Protein AF-A0A8T7BIA6-F1 (afdb_monomer)

Sequence (124 aa):
MKNNNKKFLLMLFTLSSVFLLSGCATTAQEEPPAGVLQGVFTAEQAQSGRSTFNNVCRTCHIPRDFRTIFKQSDDTEALLNDYFDLISTTMPQDSPGSLSTENYLNVMSYLLSLNGFPSEDEGN

Solvent-accessible surface area (backbone atoms only — not comparable to full-atom values): 7822 Å² total; per-residue (Å²): 137,89,84,81,89,80,86,89,79,92,77,88,77,90,73,91,76,89,76,72,90,72,76,86,77,77,73,77,78,78,70,76,76,77,56,96,64,57,36,81,38,45,63,65,40,21,53,50,6,46,50,50,38,61,75,66,47,45,86,84,48,60,78,75,79,52,47,44,71,56,78,74,46,96,53,43,67,64,49,50,52,55,49,49,54,48,46,51,59,54,28,52,84,94,45,50,44,71,65,54,70,67,57,50,51,17,33,50,33,23,48,40,47,61,46,67,47,46,27,41,87,71,68,118

Foldseek 3Di:
DDDDDDDDDDDDDDDDDDDPPDDDPPPPPPDDPQPPLAAPAAPVLLVLLVVLCVVFVVVPDDLVVLAQPQVPDPCSPVVLVVVLVCCCACPPVVDHNPDDSSNSSSVSSNSCVSNVRHHNVRRD

pLDDT: mean 81.56, std 20.29, range [37.44, 98.69]

Radius of gyration: 29.11 Å; Cα contacts (8 Å, |Δi|>4): 110; chains: 1; bounding box: 81×50×52 Å

Mean predicted aligned error: 13.4 Å

Structure (mmCIF, N/CA/C/O backbone):
data_AF-A0A8T7BIA6-F1
#
_entry.id   AF-A0A8T7BIA6-F1
#
loop_
_atom_site.group_PDB
_atom_site.id
_atom_site.type_symbol
_atom_site.label_atom_id
_atom_site.label_alt_id
_atom_site.label_comp_id
_atom_site.label_asym_id
_atom_site.label_entity_id
_atom_site.label_seq_id
_atom_site.pdbx_PDB_ins_code
_atom_site.Cartn_x
_atom_site.Cartn_y
_atom_site.Cartn_z
_atom_site.occupancy
_atom_site.B_iso_or_equiv
_atom_site.auth_seq_id
_atom_site.auth_comp_id
_atom_site.auth_asym_id
_atom_site.auth_atom_id
_atom_site.pdbx_PDB_model_num
ATOM 1 N N . MET A 1 1 ? -70.164 -42.181 -1.833 1.00 45.59 1 MET A N 1
ATOM 2 C CA . MET A 1 1 ? -69.032 -42.019 -0.888 1.00 45.59 1 MET A CA 1
ATOM 3 C C . MET A 1 1 ? -69.360 -40.838 0.019 1.00 45.59 1 MET A C 1
ATOM 5 O O . MET A 1 1 ? -69.971 -39.889 -0.451 1.00 45.59 1 MET A O 1
ATOM 9 N N . LYS A 1 2 ? -69.177 -41.004 1.331 1.00 37.44 2 LYS A N 1
ATOM 10 C CA . LYS A 1 2 ? -69.994 -40.385 2.391 1.00 37.44 2 LYS A CA 1
ATOM 11 C C . LYS A 1 2 ? -69.552 -38.954 2.733 1.00 37.44 2 LYS A C 1
ATOM 13 O O . LYS A 1 2 ? -68.369 -38.702 2.913 1.00 37.44 2 LYS A O 1
ATOM 18 N N . ASN A 1 3 ? -70.538 -38.066 2.824 1.00 41.50 3 ASN A N 1
ATOM 19 C CA . ASN A 1 3 ? -70.440 -36.652 3.183 1.00 41.50 3 ASN A CA 1
ATOM 20 C C . ASN A 1 3 ? -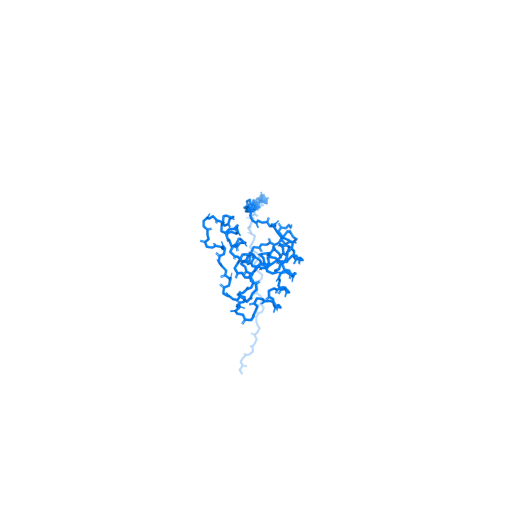70.595 -36.445 4.711 1.00 41.50 3 ASN A C 1
ATOM 22 O O . ASN A 1 3 ? -71.128 -37.327 5.391 1.00 41.50 3 ASN A O 1
ATOM 26 N N . ASN A 1 4 ? -70.260 -35.229 5.169 1.00 45.78 4 ASN A N 1
ATOM 27 C CA . ASN A 1 4 ? -70.788 -34.490 6.337 1.00 45.78 4 ASN A CA 1
ATOM 28 C C . ASN A 1 4 ? -69.909 -34.312 7.592 1.00 45.78 4 ASN A C 1
ATOM 30 O O . ASN A 1 4 ? -69.820 -35.176 8.460 1.00 45.78 4 ASN A O 1
ATOM 34 N N . ASN A 1 5 ? -69.416 -33.075 7.735 1.00 50.94 5 ASN A N 1
ATOM 35 C CA . ASN A 1 5 ? -69.819 -32.094 8.757 1.00 50.94 5 ASN A CA 1
ATOM 36 C C . ASN A 1 5 ? -70.304 -32.624 10.115 1.00 50.94 5 ASN A C 1
ATOM 38 O O . ASN A 1 5 ? -71.446 -33.073 10.238 1.00 50.94 5 ASN A O 1
ATOM 42 N N . LYS A 1 6 ? -69.525 -32.341 11.168 1.00 52.59 6 LYS A N 1
ATOM 43 C CA . LYS A 1 6 ? -70.046 -32.109 12.522 1.00 52.59 6 LYS A CA 1
ATOM 44 C C . LYS A 1 6 ? -69.358 -30.902 13.156 1.00 52.59 6 LYS A C 1
ATOM 46 O O . LYS A 1 6 ? -68.159 -30.898 13.402 1.00 52.59 6 LYS A O 1
ATOM 51 N N . LYS A 1 7 ? -70.175 -29.875 13.384 1.00 50.75 7 LYS A N 1
ATOM 52 C CA . LYS A 1 7 ? -69.940 -28.771 14.317 1.00 50.75 7 LYS A CA 1
ATOM 53 C C . LYS A 1 7 ? -69.822 -29.323 15.748 1.00 50.75 7 LYS A C 1
ATOM 55 O O . LYS A 1 7 ? -70.263 -30.443 15.995 1.00 50.75 7 LYS A O 1
ATOM 60 N N . PHE A 1 8 ? -69.423 -28.434 16.665 1.00 49.19 8 PHE A N 1
ATOM 61 C CA . PHE A 1 8 ? -69.719 -28.456 18.107 1.00 49.19 8 PHE A CA 1
ATOM 62 C C . PHE A 1 8 ? -68.611 -29.043 18.996 1.00 49.19 8 PHE A C 1
ATOM 64 O O . PHE A 1 8 ? -68.480 -30.254 19.110 1.00 49.19 8 PHE A O 1
ATOM 71 N N . LEU A 1 9 ? -67.846 -28.179 19.672 1.00 46.56 9 LEU A N 1
ATOM 72 C CA . LEU A 1 9 ? -68.020 -27.936 21.112 1.00 46.56 9 LEU A CA 1
ATOM 73 C C . LEU A 1 9 ? -66.976 -26.911 21.598 1.00 46.56 9 LEU A C 1
ATOM 75 O O . LEU A 1 9 ? -65.776 -27.161 21.580 1.00 46.56 9 LEU A O 1
ATOM 79 N N . LEU A 1 10 ? -67.464 -25.748 22.034 1.00 45.91 10 LEU A N 1
ATOM 80 C CA . LEU A 1 10 ? -66.741 -24.809 22.889 1.00 45.91 10 LEU A CA 1
ATOM 81 C C . LEU A 1 10 ? -66.389 -25.514 24.208 1.00 45.91 10 LEU A C 1
ATOM 83 O O . LEU A 1 10 ? -67.294 -25.920 24.933 1.00 45.91 10 LEU A O 1
ATOM 87 N N . MET A 1 11 ? -65.104 -25.604 24.547 1.00 45.72 11 MET A N 1
ATOM 88 C CA . MET A 1 11 ? -64.665 -25.803 25.929 1.00 45.72 11 MET A CA 1
ATOM 89 C C . MET A 1 11 ? -63.921 -24.553 26.385 1.00 45.72 11 MET A C 1
ATOM 91 O O . MET A 1 11 ? -62.736 -24.365 26.129 1.00 45.72 11 MET A O 1
ATOM 95 N N . LEU A 1 12 ? -64.675 -23.684 27.054 1.00 52.31 12 LEU A N 1
ATOM 96 C CA . LEU A 1 12 ? -64.148 -22.689 27.974 1.00 52.31 12 LEU A CA 1
ATOM 97 C C . LEU A 1 12 ? -63.574 -23.452 29.173 1.00 52.31 12 LEU A C 1
ATOM 99 O O . LEU A 1 12 ? -64.335 -23.97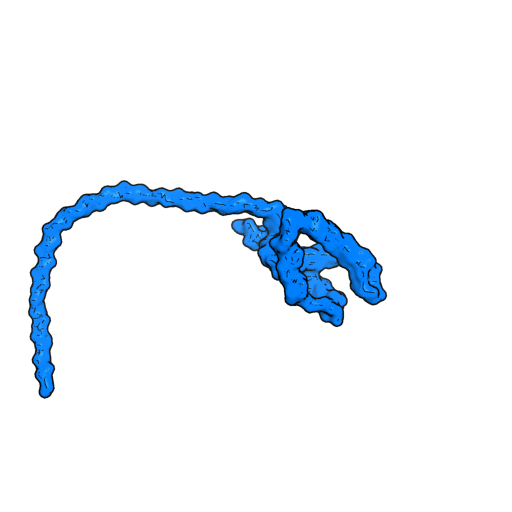2 29.985 1.00 52.31 12 LEU A O 1
ATOM 103 N N . PHE A 1 13 ? -62.249 -23.536 29.270 1.00 46.72 13 PHE A N 1
ATOM 104 C CA . PHE A 1 13 ? -61.572 -23.908 30.508 1.00 46.72 13 PHE A CA 1
ATOM 105 C C . PHE A 1 13 ? -60.846 -22.680 31.043 1.00 46.72 13 PHE A C 1
ATOM 107 O O . PHE A 1 13 ? -59.792 -22.265 30.570 1.00 46.72 13 PHE A O 1
ATOM 114 N N . THR A 1 14 ? -61.499 -22.071 32.022 1.00 59.22 14 THR A N 1
ATOM 115 C CA . THR A 1 14 ? -60.962 -21.071 32.931 1.00 59.22 14 THR A CA 1
ATOM 116 C C . THR A 1 14 ? -59.799 -21.661 33.718 1.00 59.22 14 THR A C 1
ATOM 118 O O . THR A 1 14 ? -60.031 -22.583 34.492 1.00 59.22 14 THR A O 1
ATOM 121 N N . LEU A 1 15 ? -58.593 -21.107 33.609 1.00 49.72 15 LEU A N 1
ATOM 122 C CA . LEU A 1 15 ? -57.619 -21.144 34.701 1.00 49.72 15 LEU A CA 1
ATOM 123 C C . LEU A 1 15 ? -56.667 -19.951 34.589 1.00 49.72 15 LEU A C 1
ATOM 125 O O . LEU A 1 15 ? -55.956 -19.777 33.604 1.00 49.72 15 LEU A O 1
ATOM 129 N N . SER A 1 16 ? -56.712 -19.121 35.629 1.00 55.59 16 SER A N 1
ATOM 130 C CA . SER A 1 16 ? -55.820 -18.003 35.892 1.00 55.59 16 SER A CA 1
ATOM 131 C C . SER A 1 16 ? -54.357 -18.364 35.658 1.00 55.59 16 SER A C 1
ATOM 133 O O . SER A 1 16 ? -53.850 -19.343 36.200 1.00 55.59 16 SER A O 1
ATOM 135 N N . SER A 1 17 ? -53.643 -17.510 34.936 1.00 53.12 17 SER A N 1
ATOM 136 C CA . SER A 1 17 ? -52.194 -17.395 35.058 1.00 53.12 17 SER A CA 1
ATOM 137 C C . SER A 1 17 ? -51.852 -15.916 35.074 1.00 53.12 17 SER A C 1
ATOM 139 O O . SER A 1 17 ? -51.927 -15.222 34.064 1.00 53.12 17 SER A O 1
ATOM 141 N N . VAL A 1 18 ? -51.549 -15.435 36.277 1.00 57.44 18 VAL A N 1
ATOM 142 C CA . VAL A 1 18 ? -50.907 -14.147 36.519 1.00 57.44 18 VAL A CA 1
ATOM 143 C C . VAL A 1 18 ? -49.527 -14.230 35.870 1.00 57.44 18 VAL A C 1
ATOM 145 O O . VAL A 1 18 ? -48.622 -14.856 36.415 1.00 57.44 18 VAL A O 1
ATOM 148 N N . PHE A 1 19 ? -49.376 -13.652 34.679 1.00 48.66 19 PHE A N 1
ATOM 149 C CA . PHE A 1 19 ? -48.063 -13.441 34.080 1.00 48.66 19 PHE A CA 1
ATOM 150 C C . PHE A 1 19 ? -47.449 -12.200 34.728 1.00 48.66 19 PHE A C 1
ATOM 152 O O . PHE A 1 19 ? -47.835 -11.065 34.453 1.00 48.66 19 PHE A O 1
ATOM 159 N N . LEU A 1 20 ? -46.530 -12.458 35.656 1.00 49.97 20 LEU A N 1
ATOM 160 C CA . LEU A 1 20 ? -45.615 -11.481 36.229 1.00 49.97 20 LEU A CA 1
ATOM 161 C C . LEU A 1 20 ? -44.905 -10.718 35.101 1.00 49.97 20 LEU A C 1
ATOM 163 O O . LEU A 1 20 ? -44.383 -11.329 34.168 1.00 49.97 20 LEU A O 1
ATOM 167 N N . LEU A 1 21 ? -44.882 -9.386 35.210 1.00 59.81 21 LEU A N 1
ATOM 168 C CA . LEU A 1 21 ? -44.036 -8.493 34.419 1.00 59.81 21 LEU A CA 1
ATOM 169 C C . LEU A 1 21 ? -42.571 -8.913 34.607 1.00 59.81 21 LEU A C 1
ATOM 171 O O . LEU A 1 21 ? -41.919 -8.510 35.569 1.00 59.81 21 LEU A O 1
ATOM 175 N N . SER A 1 22 ? -42.056 -9.734 33.697 1.00 66.00 22 SER A N 1
ATOM 176 C CA . SER A 1 22 ? -40.629 -10.018 33.612 1.00 66.00 22 SER A CA 1
ATOM 177 C C . SER A 1 22 ? -40.012 -8.953 32.716 1.00 66.00 22 SER A C 1
ATOM 179 O O . SER A 1 22 ? -40.327 -8.870 31.529 1.00 66.00 22 SER A O 1
ATOM 181 N N . GLY A 1 23 ? -39.211 -8.083 33.332 1.00 51.31 23 GLY A N 1
ATOM 182 C CA . GLY A 1 23 ? -38.586 -6.934 32.695 1.00 51.31 23 GLY A CA 1
ATOM 183 C C . GLY A 1 23 ? -37.845 -7.308 31.417 1.00 51.31 23 GLY A C 1
ATOM 184 O O . GLY A 1 23 ? -37.155 -8.324 31.347 1.00 51.31 23 GLY A O 1
ATOM 185 N N . CYS A 1 24 ? -37.992 -6.453 30.409 1.00 53.56 24 CYS A N 1
ATOM 186 C CA . CYS A 1 24 ? -37.177 -6.474 29.210 1.00 53.56 24 CYS A CA 1
ATOM 187 C C . CYS A 1 24 ? -35.747 -6.103 29.625 1.00 53.56 24 CYS A C 1
ATOM 189 O O . CYS A 1 24 ? -35.397 -4.927 29.702 1.00 53.56 24 CYS A O 1
ATOM 191 N N . ALA A 1 25 ? -34.937 -7.098 29.980 1.00 56.75 25 ALA A N 1
ATOM 192 C CA . ALA A 1 25 ? -33.500 -6.919 30.072 1.00 56.75 25 ALA A CA 1
ATOM 193 C C . ALA A 1 25 ? -32.985 -6.763 28.636 1.00 56.75 25 ALA A C 1
ATOM 195 O O . ALA A 1 25 ? -32.726 -7.747 27.949 1.00 56.75 25 ALA A O 1
ATOM 196 N N . THR A 1 26 ? -32.897 -5.516 28.166 1.00 52.78 26 THR A N 1
ATOM 197 C CA . THR A 1 26 ? -32.027 -5.167 27.042 1.00 52.78 26 THR A CA 1
ATOM 198 C C . THR A 1 26 ? -30.615 -5.519 27.478 1.00 52.78 26 THR A C 1
ATOM 200 O O . THR A 1 26 ? -29.984 -4.797 28.246 1.00 52.78 26 THR A O 1
ATOM 203 N N . THR A 1 27 ? -30.125 -6.668 27.029 1.00 51.88 27 THR A N 1
ATOM 204 C CA . THR A 1 27 ? -28.691 -6.894 26.938 1.00 51.88 27 THR A CA 1
ATOM 205 C C . THR A 1 27 ? -28.201 -5.940 25.859 1.00 51.88 27 THR A C 1
ATOM 207 O O . THR A 1 27 ? -28.417 -6.188 24.673 1.00 51.88 27 THR A O 1
ATOM 210 N N . ALA A 1 28 ? -27.617 -4.809 26.2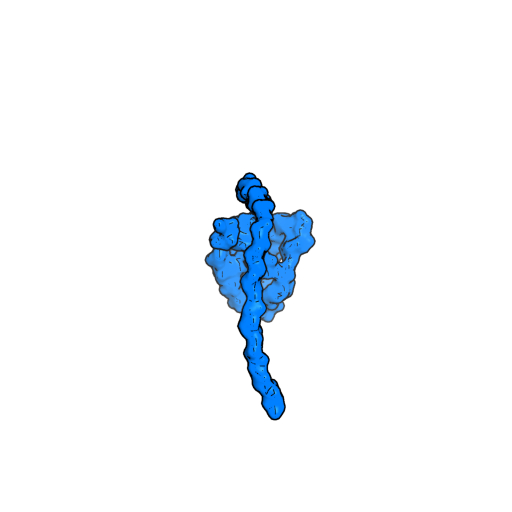56 1.00 55.72 28 ALA A N 1
ATOM 211 C CA . ALA A 1 28 ? -26.744 -4.077 25.356 1.00 55.72 28 ALA A CA 1
ATOM 212 C C . ALA A 1 28 ? -25.651 -5.071 24.947 1.00 55.72 28 ALA A C 1
ATOM 214 O O . ALA A 1 28 ? -24.894 -5.537 25.798 1.00 55.72 28 ALA A O 1
ATOM 215 N N . GLN A 1 29 ? -25.651 -5.494 23.681 1.00 48.47 29 GLN A N 1
ATOM 216 C CA . GLN A 1 29 ? -24.483 -6.145 23.108 1.00 48.47 29 GLN A CA 1
ATOM 217 C C . GLN A 1 29 ? -23.386 -5.090 23.142 1.00 48.47 29 GLN A C 1
ATOM 219 O O . GLN A 1 29 ? -23.412 -4.138 22.370 1.00 48.47 29 GLN A O 1
ATOM 224 N N . GLU A 1 30 ? -22.487 -5.223 24.109 1.00 48.19 30 GLU A N 1
ATOM 225 C CA . GLU A 1 30 ? -21.202 -4.550 24.089 1.00 48.19 30 GLU A CA 1
ATOM 226 C C . GLU A 1 30 ? -20.492 -5.088 22.847 1.00 48.19 30 GLU A C 1
ATOM 228 O O . GLU A 1 30 ? -20.081 -6.252 22.806 1.00 48.19 30 GLU A O 1
ATOM 233 N N . GLU A 1 31 ? -20.505 -4.294 21.771 1.00 57.66 31 GLU A N 1
ATOM 234 C CA . GLU A 1 31 ? -19.723 -4.620 20.590 1.00 57.66 31 GLU A CA 1
ATOM 235 C C . GLU A 1 31 ? -18.267 -4.770 21.036 1.00 57.66 31 GLU A C 1
ATOM 237 O O . GLU A 1 31 ? -17.788 -3.953 21.833 1.00 57.66 31 GLU A O 1
ATOM 242 N N . PRO A 1 32 ? -17.569 -5.831 20.585 1.00 51.91 32 PRO A N 1
ATOM 243 C CA . PRO A 1 32 ? -16.159 -5.986 20.885 1.00 51.91 32 PRO A CA 1
ATOM 244 C C . PRO A 1 32 ? -15.451 -4.677 20.531 1.00 51.91 32 PRO A C 1
ATOM 246 O O . PRO A 1 32 ? -15.765 -4.109 19.480 1.00 51.91 32 PRO A O 1
ATOM 249 N N . PRO A 1 33 ? -14.525 -4.187 21.375 1.00 53.25 33 PRO A N 1
ATOM 250 C CA . PRO A 1 33 ? -13.794 -2.968 21.072 1.00 53.25 33 PRO A CA 1
ATOM 251 C C . PRO A 1 33 ? -13.240 -3.077 19.655 1.00 53.25 33 PRO A C 1
ATOM 253 O O . PRO A 1 33 ? -12.625 -4.091 19.310 1.00 53.25 33 PRO A O 1
ATOM 256 N N . ALA A 1 34 ? -13.530 -2.061 18.840 1.00 59.62 34 ALA A N 1
ATOM 257 C CA . ALA A 1 34 ? -13.042 -1.964 17.476 1.00 59.62 34 ALA A CA 1
ATOM 258 C C . ALA A 1 34 ? -11.548 -2.315 17.468 1.00 59.62 34 ALA A C 1
ATOM 260 O O . ALA A 1 34 ? -10.757 -1.716 18.199 1.00 59.62 34 ALA A O 1
ATOM 261 N N . GLY A 1 35 ? -11.180 -3.356 16.715 1.00 65.56 35 GLY A N 1
ATOM 262 C CA . GLY A 1 35 ? -9.783 -3.756 16.593 1.00 65.56 35 GLY A CA 1
ATOM 263 C C . GLY A 1 35 ? -8.959 -2.594 16.039 1.00 65.56 35 GLY A C 1
ATOM 264 O O . GLY A 1 35 ? -9.488 -1.753 15.322 1.00 65.56 35 GLY A O 1
ATOM 265 N N . VAL A 1 36 ? -7.659 -2.554 16.335 1.00 66.62 36 VAL A N 1
ATOM 266 C CA . VAL A 1 36 ? -6.769 -1.429 15.973 1.00 66.62 36 VAL A CA 1
ATOM 267 C C . VAL A 1 36 ? -6.729 -1.145 14.456 1.00 66.62 36 VAL A C 1
ATOM 269 O O . VAL A 1 36 ? -6.381 -0.050 14.034 1.00 66.62 36 VAL A O 1
ATOM 272 N N . LEU A 1 37 ? -7.171 -2.097 13.626 1.00 74.25 37 LEU A N 1
ATOM 273 C CA . LEU A 1 37 ? -7.266 -1.970 12.166 1.00 74.25 37 LEU A CA 1
ATOM 274 C C . LEU A 1 37 ? -8.669 -1.643 11.630 1.00 74.25 37 LEU A C 1
ATOM 276 O O . LEU A 1 37 ? -8.893 -1.692 10.419 1.00 74.25 37 LEU A O 1
ATOM 280 N N . GLN A 1 38 ? -9.626 -1.342 12.505 1.00 76.31 38 GLN A N 1
ATOM 281 C CA . GLN A 1 38 ? -10.958 -0.903 12.107 1.00 76.31 38 GLN A CA 1
ATOM 282 C C . GLN A 1 38 ? -10.874 0.519 11.541 1.00 76.31 38 GLN A C 1
ATOM 284 O O . GLN A 1 38 ? -10.479 1.435 12.256 1.00 76.31 38 GLN A O 1
ATOM 289 N N . GLY A 1 39 ? -11.253 0.712 10.274 1.00 80.06 39 GLY A N 1
ATOM 290 C CA . GLY A 1 39 ? -11.305 2.051 9.686 1.00 80.06 39 GLY A CA 1
ATOM 291 C C . GLY A 1 39 ? -9.940 2.732 9.566 1.00 80.06 39 GLY A C 1
ATOM 292 O O . GLY A 1 39 ? -9.802 3.901 9.882 1.00 80.06 39 GLY A O 1
ATOM 293 N N . VAL A 1 40 ? -8.913 2.008 9.121 1.00 90.12 40 VAL A N 1
ATOM 294 C CA . VAL A 1 40 ? -7.594 2.599 8.800 1.00 90.12 40 VAL A CA 1
ATOM 295 C C . VAL A 1 40 ? -7.494 3.089 7.348 1.00 90.12 40 VAL A C 1
ATOM 297 O O . VAL A 1 40 ? -6.421 3.481 6.889 1.00 90.12 40 VAL A O 1
ATOM 300 N N . PHE A 1 41 ? -8.591 2.985 6.596 1.00 94.38 41 PHE A N 1
ATOM 301 C CA . PHE A 1 41 ? -8.696 3.419 5.208 1.00 94.38 41 PHE A CA 1
ATOM 302 C C . PHE A 1 41 ? -10.143 3.785 4.845 1.00 94.38 41 PHE A C 1
ATOM 304 O O . PHE A 1 41 ? -11.086 3.208 5.390 1.00 94.38 41 PHE A O 1
ATOM 311 N N . THR A 1 42 ? -10.326 4.670 3.863 1.00 96.00 42 THR A N 1
ATOM 312 C CA . THR A 1 42 ? -11.649 5.031 3.319 1.00 96.00 42 THR A CA 1
ATOM 313 C C . THR A 1 42 ? -12.057 4.137 2.145 1.00 96.00 42 THR A C 1
ATOM 315 O O . THR A 1 42 ? -11.216 3.529 1.464 1.00 96.00 42 THR A O 1
ATOM 318 N N . ALA A 1 43 ? -13.356 4.083 1.845 1.00 95.88 43 ALA A N 1
ATOM 319 C CA . ALA A 1 43 ? -13.853 3.333 0.691 1.00 95.88 43 ALA A CA 1
ATOM 320 C C . ALA A 1 43 ? -13.256 3.849 -0.639 1.00 95.88 43 ALA A C 1
ATOM 322 O O . ALA A 1 43 ? -12.939 3.066 -1.542 1.00 95.88 43 ALA A O 1
ATOM 323 N N . GLU A 1 44 ? -13.028 5.160 -0.753 1.00 97.00 44 GLU A N 1
ATOM 324 C CA . GLU A 1 44 ? -12.412 5.800 -1.920 1.00 97.00 44 GLU A CA 1
ATOM 325 C C . GLU A 1 44 ? -10.950 5.391 -2.100 1.00 97.00 44 GLU A C 1
ATOM 327 O O . GLU A 1 44 ? -10.518 5.177 -3.238 1.00 97.00 44 GLU A O 1
ATOM 332 N N . GLN A 1 45 ? -10.191 5.244 -1.009 1.00 98.25 45 GLN A N 1
ATOM 333 C CA . GLN A 1 45 ? -8.810 4.755 -1.072 1.00 98.25 45 GLN A CA 1
ATOM 334 C C . GLN A 1 45 ? -8.772 3.321 -1.601 1.00 98.25 45 GLN A C 1
ATOM 336 O O . GLN A 1 45 ? -8.026 3.024 -2.537 1.00 98.25 45 GLN A O 1
ATOM 341 N N . ALA A 1 46 ? -9.639 2.440 -1.087 1.00 98.12 46 ALA A N 1
ATOM 342 C CA . ALA A 1 46 ? -9.742 1.068 -1.581 1.00 98.12 46 ALA A CA 1
ATOM 343 C C . ALA A 1 46 ? -10.18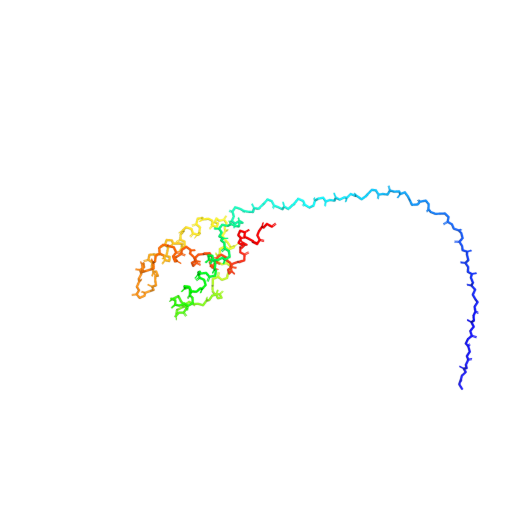4 1.007 -3.054 1.00 98.12 46 ALA A C 1
ATOM 345 O O . ALA A 1 46 ? -9.646 0.219 -3.839 1.00 98.12 46 ALA A O 1
ATOM 346 N N . GLN A 1 47 ? -11.121 1.861 -3.473 1.00 98.25 47 GLN A N 1
ATOM 347 C CA . GLN A 1 47 ? -11.565 1.928 -4.866 1.00 98.25 47 GLN A CA 1
ATOM 348 C C . GLN A 1 47 ? -10.469 2.473 -5.799 1.00 98.25 47 GLN A C 1
ATOM 350 O O . GLN A 1 47 ? -10.268 1.937 -6.897 1.00 98.25 47 GLN A O 1
ATOM 355 N N . SER A 1 48 ? -9.723 3.488 -5.363 1.00 98.56 48 SER A N 1
ATOM 356 C CA . SER A 1 48 ? -8.560 4.019 -6.087 1.00 98.56 48 SER A CA 1
ATOM 357 C C . SER A 1 48 ? -7.467 2.958 -6.207 1.00 98.56 48 SER A C 1
ATOM 359 O O . SER A 1 48 ? -6.959 2.701 -7.301 1.00 98.56 48 SER A O 1
ATOM 361 N N . GLY A 1 49 ? -7.195 2.239 -5.118 1.00 98.62 49 GLY A N 1
ATOM 362 C CA . GLY A 1 49 ? -6.266 1.116 -5.076 1.00 98.62 49 GLY A CA 1
ATOM 363 C C . GLY A 1 49 ? -6.641 -0.011 -6.016 1.00 98.62 49 GLY A C 1
ATOM 364 O O . GLY A 1 49 ? -5.787 -0.542 -6.722 1.00 98.62 49 GLY A O 1
ATOM 365 N N . ARG A 1 50 ? -7.934 -0.336 -6.098 1.00 98.56 50 ARG A N 1
ATOM 366 C CA . ARG A 1 50 ? -8.451 -1.321 -7.048 1.00 98.56 50 ARG A CA 1
ATOM 367 C C . ARG A 1 50 ? -8.187 -0.899 -8.490 1.00 98.56 50 ARG A C 1
ATOM 369 O O . ARG A 1 50 ? -7.838 -1.747 -9.310 1.00 98.56 50 ARG A O 1
ATOM 376 N N . SER A 1 51 ? -8.358 0.383 -8.812 1.00 98.62 51 SER A N 1
ATOM 377 C CA . SER A 1 51 ? -8.046 0.919 -10.143 1.00 98.62 51 SER A CA 1
ATOM 378 C C . SER A 1 51 ? -6.556 0.767 -10.461 1.00 98.62 51 SER A C 1
ATOM 380 O O . SER A 1 51 ? -6.204 0.167 -11.478 1.00 98.62 51 SER A O 1
ATOM 382 N N . THR A 1 52 ? -5.679 1.202 -9.552 1.00 98.56 52 THR A N 1
ATOM 383 C CA . THR A 1 52 ? -4.220 1.064 -9.698 1.00 98.56 52 THR A CA 1
ATOM 384 C C . THR A 1 52 ? -3.804 -0.398 -9.838 1.00 98.56 52 THR A C 1
ATOM 386 O O . THR A 1 52 ? -3.116 -0.752 -10.796 1.00 98.56 52 THR A O 1
ATOM 389 N N . PHE A 1 53 ? -4.295 -1.277 -8.960 1.00 98.50 53 PHE A N 1
ATOM 390 C CA . PHE A 1 53 ? -4.042 -2.713 -9.035 1.00 98.50 53 PHE A CA 1
ATOM 391 C C . PHE A 1 53 ? -4.472 -3.278 -10.391 1.00 98.50 53 PHE A C 1
ATOM 393 O O . PHE A 1 53 ? -3.744 -4.059 -11.006 1.00 98.50 53 PHE A O 1
ATOM 400 N N . ASN A 1 54 ? -5.638 -2.858 -10.893 1.00 98.19 54 ASN A N 1
ATOM 401 C CA . ASN A 1 54 ? -6.160 -3.351 -12.157 1.00 98.19 54 ASN A C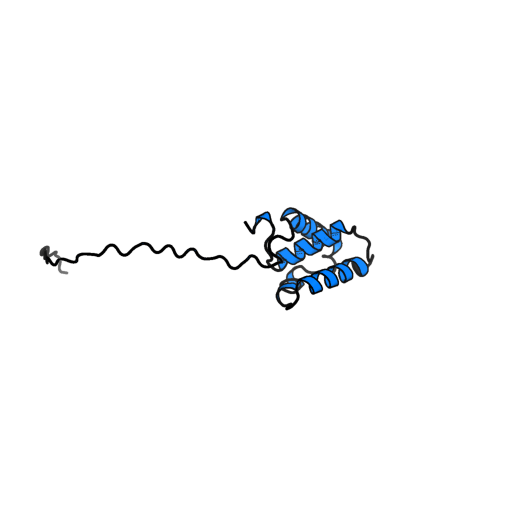A 1
ATOM 402 C C . ASN A 1 54 ? -5.350 -2.931 -13.379 1.00 98.19 54 ASN A C 1
ATOM 404 O O . ASN A 1 54 ? -5.279 -3.703 -14.334 1.00 98.19 54 ASN A O 1
ATOM 408 N N . ASN A 1 55 ? -4.790 -1.727 -13.349 1.00 97.75 55 ASN A N 1
ATOM 409 C CA . ASN A 1 55 ? -4.075 -1.148 -14.480 1.00 97.75 55 ASN A CA 1
ATOM 410 C C . ASN A 1 55 ? -2.588 -1.515 -14.480 1.00 97.75 55 ASN A C 1
ATOM 412 O O . ASN A 1 55 ? -1.988 -1.594 -15.546 1.00 97.75 55 ASN A O 1
ATOM 416 N N . VAL A 1 56 ? -2.004 -1.736 -13.298 1.00 97.88 56 VAL A N 1
ATOM 417 C CA . VAL A 1 56 ? -0.555 -1.913 -13.134 1.00 97.88 56 VAL A CA 1
ATOM 418 C C . VAL A 1 56 ? -0.204 -3.333 -12.690 1.00 97.88 56 VAL A C 1
ATOM 420 O O . VAL A 1 56 ? 0.624 -3.997 -13.304 1.00 97.88 56 VAL A O 1
ATOM 423 N N .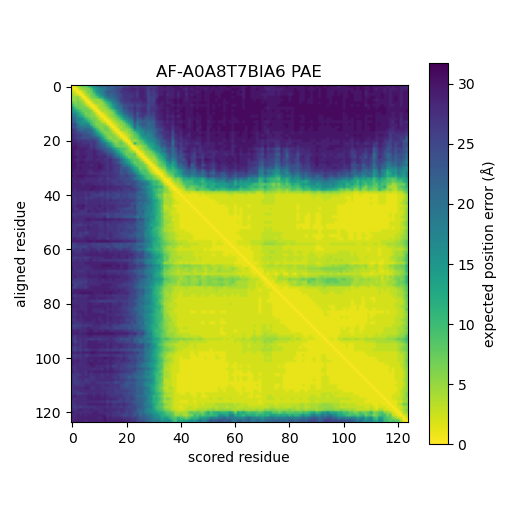 CYS A 1 57 ? -0.847 -3.837 -11.636 1.00 97.19 57 CYS A N 1
ATOM 424 C CA . CYS A 1 57 ? -0.434 -5.081 -10.977 1.00 97.19 57 CYS A CA 1
ATOM 425 C C . CYS A 1 57 ? -1.002 -6.340 -11.656 1.00 97.19 57 CYS A C 1
ATOM 427 O O . CYS A 1 57 ? -0.394 -7.413 -11.608 1.00 97.19 57 CYS A O 1
ATOM 429 N N . ARG A 1 58 ? -2.172 -6.225 -12.302 1.00 96.81 58 ARG A N 1
ATOM 430 C CA . ARG A 1 58 ? -2.932 -7.366 -12.849 1.00 96.81 58 ARG A CA 1
ATOM 431 C C . ARG A 1 58 ? -2.295 -8.107 -14.015 1.00 96.81 58 ARG A C 1
ATOM 433 O O . ARG A 1 58 ? -2.787 -9.176 -14.369 1.00 96.81 58 ARG A O 1
ATOM 440 N N . THR A 1 59 ? -1.220 -7.577 -14.587 1.00 94.69 59 THR A N 1
ATOM 441 C CA . THR A 1 59 ? -0.428 -8.294 -15.591 1.00 94.69 59 THR A CA 1
ATOM 442 C C . THR A 1 59 ? 0.160 -9.584 -15.015 1.00 94.69 59 THR A C 1
ATOM 444 O O . THR A 1 59 ? 0.171 -10.602 -15.702 1.00 94.69 59 THR A O 1
ATOM 447 N N . CYS A 1 60 ? 0.585 -9.560 -13.745 1.00 97.38 60 CYS A N 1
ATOM 448 C CA . CYS A 1 60 ? 1.238 -10.696 -13.084 1.00 97.38 60 CYS A CA 1
ATOM 449 C C . CYS A 1 60 ? 0.471 -11.222 -11.861 1.00 97.38 60 CYS A C 1
ATOM 451 O O . CYS A 1 60 ? 0.647 -12.375 -11.477 1.00 97.38 60 CYS A O 1
ATOM 453 N N . HIS A 1 61 ? -0.383 -10.402 -11.245 1.00 97.25 61 HIS A N 1
ATOM 454 C CA . HIS A 1 61 ? -1.044 -10.722 -9.982 1.00 97.25 61 HIS A CA 1
ATOM 455 C C . HIS A 1 61 ? -2.563 -10.840 -10.126 1.00 97.25 61 HIS A C 1
ATOM 457 O O . HIS A 1 61 ? -3.208 -10.017 -10.777 1.00 97.25 61 HIS A O 1
ATOM 463 N N . ILE A 1 62 ? -3.172 -11.819 -9.452 1.00 96.88 62 ILE A N 1
ATOM 464 C CA . ILE A 1 62 ? -4.633 -11.954 -9.399 1.00 96.88 62 ILE A CA 1
ATOM 465 C C . ILE A 1 62 ? -5.164 -11.607 -8.000 1.00 96.88 62 ILE A C 1
ATOM 467 O O . ILE A 1 62 ? -4.631 -12.096 -7.009 1.00 96.88 62 ILE A O 1
ATOM 471 N N . PRO A 1 63 ? -6.256 -10.822 -7.870 1.00 95.69 63 PRO A N 1
ATOM 472 C CA . PRO A 1 63 ? -6.769 -10.394 -6.561 1.00 95.69 63 PRO A CA 1
ATOM 473 C C . PRO A 1 63 ? -7.091 -11.534 -5.588 1.00 95.69 63 PRO A C 1
ATOM 475 O O . PRO A 1 63 ? -7.099 -11.342 -4.377 1.00 95.69 63 PRO A O 1
ATOM 478 N N . ARG A 1 64 ? -7.408 -12.727 -6.109 1.00 94.75 64 ARG A N 1
ATOM 479 C CA . ARG A 1 64 ? -7.736 -13.897 -5.289 1.00 94.75 64 ARG A CA 1
ATOM 480 C C . ARG A 1 64 ? -6.567 -14.317 -4.394 1.00 94.75 64 ARG A C 1
ATOM 482 O O . ARG A 1 64 ? -6.841 -14.748 -3.280 1.00 94.75 64 ARG A O 1
ATOM 489 N N . ASP A 1 65 ? -5.331 -14.154 -4.849 1.00 94.06 65 ASP A N 1
ATOM 490 C CA . ASP A 1 65 ? -4.143 -14.653 -4.144 1.00 94.06 65 ASP A CA 1
ATOM 491 C C . ASP A 1 65 ? -3.818 -13.834 -2.892 1.00 94.06 65 ASP A C 1
ATOM 493 O O . ASP A 1 65 ? -3.159 -14.318 -1.982 1.00 94.06 65 ASP A O 1
ATOM 497 N N . PHE A 1 66 ? -4.340 -12.610 -2.811 1.00 94.31 66 PHE A N 1
ATOM 498 C CA . PHE A 1 66 ? -4.145 -1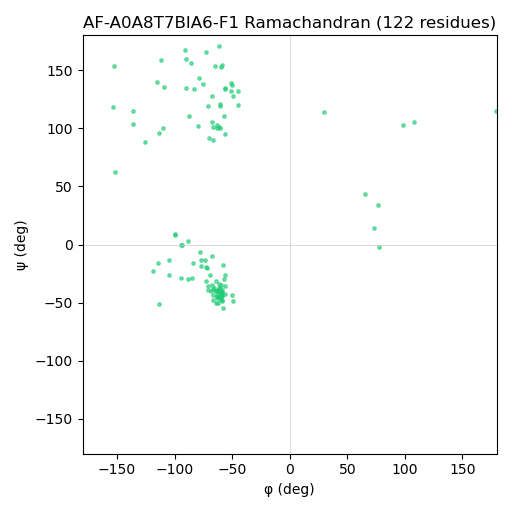1.715 -1.671 1.00 94.31 66 PHE A CA 1
ATOM 499 C C . PHE A 1 66 ? -5.261 -11.829 -0.636 1.00 94.31 66 PHE A C 1
ATOM 501 O O . PHE A 1 66 ? -5.241 -11.138 0.380 1.00 94.31 66 PHE A O 1
ATOM 508 N N . ARG A 1 67 ? -6.265 -12.682 -0.870 1.00 89.19 67 ARG A N 1
ATOM 509 C CA . ARG A 1 67 ? -7.327 -12.902 0.111 1.00 89.19 67 ARG A CA 1
ATOM 510 C C . ARG A 1 67 ? -6.714 -13.592 1.324 1.00 89.19 67 ARG A C 1
ATOM 512 O O . ARG A 1 67 ? -6.106 -14.645 1.188 1.00 89.19 67 ARG A O 1
ATOM 519 N N . THR A 1 68 ? -6.942 -13.031 2.507 1.00 89.19 68 THR A N 1
ATOM 520 C CA . THR A 1 68 ? -6.533 -13.550 3.829 1.00 89.19 68 THR A CA 1
ATOM 521 C C . THR A 1 68 ? -5.066 -13.375 4.238 1.00 89.19 68 THR A C 1
ATOM 523 O O . THR A 1 68 ? -4.756 -13.700 5.380 1.00 89.19 68 THR A O 1
ATOM 526 N N . ILE A 1 69 ? -4.191 -12.816 3.391 1.00 90.12 69 ILE A N 1
ATOM 527 C CA . ILE A 1 69 ? -2.754 -12.654 3.699 1.00 90.12 69 ILE A CA 1
ATOM 528 C C . ILE A 1 69 ? -2.482 -11.847 4.975 1.00 90.12 69 ILE A C 1
ATOM 530 O O . ILE A 1 69 ? -1.495 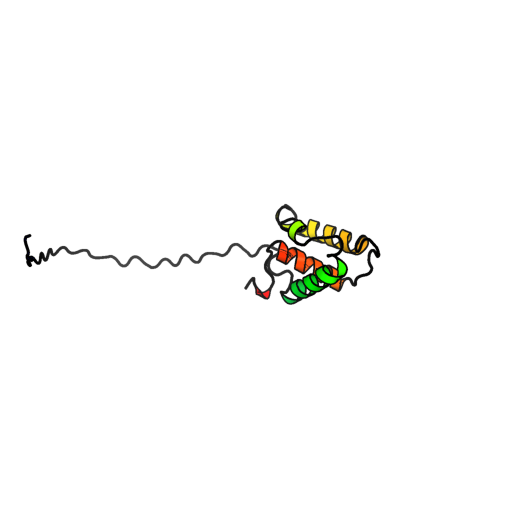-12.106 5.650 1.00 90.12 69 ILE A O 1
ATOM 534 N N . PHE A 1 70 ? -3.361 -10.905 5.327 1.00 90.62 70 PHE A N 1
ATOM 535 C CA . PHE A 1 70 ? -3.192 -10.064 6.514 1.00 90.62 70 PHE A CA 1
ATOM 536 C C . PHE A 1 70 ? -3.929 -10.617 7.736 1.00 90.62 70 PHE A C 1
ATOM 538 O O . PHE A 1 70 ? -3.478 -10.440 8.857 1.00 90.62 70 PHE A O 1
ATOM 545 N N . LYS A 1 71 ? -5.031 -11.353 7.538 1.00 85.94 71 LYS A N 1
ATOM 546 C CA . LYS A 1 71 ? -5.851 -11.891 8.642 1.00 85.94 71 LYS A CA 1
ATOM 547 C C . LYS A 1 71 ? -5.220 -13.064 9.393 1.00 85.94 71 LYS A C 1
ATOM 549 O O . LYS A 1 71 ? -5.738 -13.454 10.431 1.00 85.94 71 LYS A O 1
ATOM 554 N N . GLN A 1 72 ? -4.166 -13.659 8.847 1.00 84.75 72 GLN A N 1
ATOM 555 C CA . GLN A 1 72 ? -3.486 -14.806 9.453 1.00 84.75 72 GLN A CA 1
ATOM 556 C C . GLN A 1 72 ? -2.285 -14.397 10.322 1.00 84.75 72 GLN A C 1
ATOM 558 O O . GLN A 1 72 ? -1.630 -15.274 10.876 1.00 84.75 72 GLN A O 1
ATOM 563 N N . SER A 1 73 ? -1.978 -13.098 10.424 1.00 87.38 73 SER A N 1
ATOM 564 C CA . SER A 1 73 ? -0.843 -12.601 11.205 1.00 87.38 73 SER A CA 1
ATOM 565 C C . SER A 1 73 ? -1.232 -12.301 12.650 1.00 87.38 73 SER A C 1
ATOM 567 O O . SER A 1 73 ? -2.224 -11.611 12.886 1.00 87.38 73 SER A O 1
ATOM 569 N N . ASP A 1 74 ? -0.400 -12.737 13.598 1.00 88.44 74 ASP A N 1
ATOM 570 C CA . ASP A 1 74 ? -0.496 -12.335 15.009 1.00 88.44 74 ASP A CA 1
ATOM 571 C C . ASP A 1 74 ? -0.129 -10.850 15.209 1.00 88.44 74 ASP A C 1
ATOM 573 O O . ASP A 1 74 ? -0.618 -10.209 16.137 1.00 88.44 74 ASP A O 1
ATOM 577 N N . ASP A 1 75 ? 0.690 -10.292 14.310 1.00 91.88 75 ASP A N 1
ATOM 578 C CA . ASP A 1 75 ? 1.040 -8.870 14.250 1.00 91.88 75 ASP A CA 1
ATOM 579 C C . ASP A 1 75 ? 0.729 -8.343 12.845 1.00 91.88 75 ASP A C 1
ATOM 581 O O . ASP A 1 75 ? 1.525 -8.432 11.904 1.00 91.88 75 ASP A O 1
ATOM 585 N N . THR A 1 76 ? -0.512 -7.896 12.657 1.00 91.06 76 THR A N 1
ATOM 586 C CA . THR A 1 76 ? -0.963 -7.429 11.343 1.00 91.06 76 THR A CA 1
ATOM 587 C C . THR A 1 76 ? -0.352 -6.069 10.989 1.00 91.06 76 THR A C 1
ATOM 589 O O . THR A 1 76 ? -0.084 -5.824 9.818 1.00 91.06 76 THR A O 1
ATOM 592 N N . GLU A 1 77 ? -0.078 -5.200 11.964 1.00 90.25 77 GLU A N 1
ATOM 593 C CA . GLU A 1 77 ? 0.515 -3.879 11.713 1.00 90.25 77 GLU A CA 1
ATOM 594 C C . GLU A 1 77 ? 1.948 -3.985 11.191 1.00 90.25 77 GLU A C 1
ATOM 596 O O . GLU A 1 77 ? 2.270 -3.379 10.165 1.00 90.25 77 GLU A O 1
ATOM 601 N N . ALA A 1 78 ? 2.793 -4.795 11.840 1.00 93.06 78 ALA A N 1
ATOM 602 C CA . ALA A 1 78 ? 4.152 -5.041 11.363 1.00 93.06 78 ALA A CA 1
ATOM 603 C C . ALA A 1 78 ? 4.141 -5.636 9.948 1.00 93.06 78 ALA A C 1
ATOM 605 O O . ALA A 1 78 ? 4.863 -5.163 9.070 1.00 93.06 78 ALA A O 1
ATOM 606 N N . LEU A 1 79 ? 3.246 -6.599 9.693 1.00 94.38 79 LEU A N 1
ATOM 607 C CA . LEU A 1 79 ? 3.098 -7.195 8.368 1.00 94.38 79 LEU A CA 1
ATOM 608 C C . LEU A 1 79 ? 2.670 -6.170 7.308 1.00 94.38 79 LEU A C 1
ATOM 610 O O . LEU A 1 79 ? 3.157 -6.231 6.183 1.00 94.38 79 LEU A O 1
ATOM 614 N N . LEU A 1 80 ? 1.770 -5.237 7.631 1.00 94.75 80 LEU A N 1
ATOM 615 C CA . LEU A 1 80 ? 1.355 -4.189 6.693 1.00 94.75 80 LEU A CA 1
ATOM 616 C C . LEU A 1 80 ? 2.517 -3.258 6.334 1.00 94.75 80 LEU A C 1
ATOM 618 O O . LEU A 1 80 ? 2.659 -2.914 5.160 1.00 94.75 80 LEU A O 1
ATOM 622 N N . ASN A 1 81 ? 3.354 -2.901 7.311 1.00 95.50 81 ASN A N 1
ATOM 623 C CA . ASN A 1 81 ? 4.551 -2.089 7.081 1.00 95.50 81 ASN A CA 1
ATOM 624 C C . 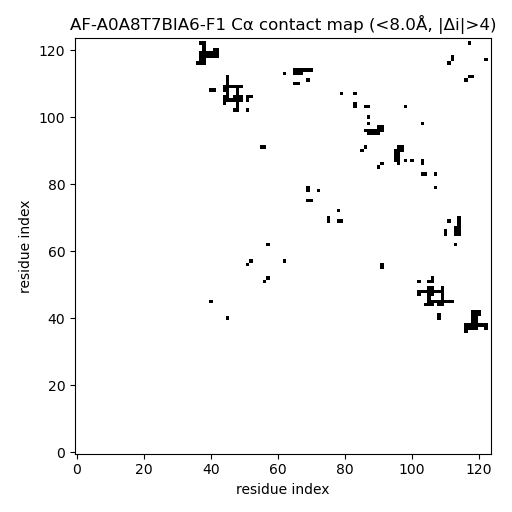ASN A 1 81 ? 5.555 -2.824 6.182 1.00 95.50 81 ASN A C 1
ATOM 626 O O . ASN A 1 81 ? 5.944 -2.294 5.142 1.00 95.50 81 ASN A O 1
ATOM 630 N N . ASP A 1 82 ? 5.884 -4.076 6.513 1.00 96.94 82 ASP A N 1
ATOM 631 C CA . ASP A 1 82 ? 6.791 -4.906 5.710 1.00 96.94 82 ASP A CA 1
ATOM 632 C C . ASP A 1 82 ? 6.271 -5.088 4.278 1.00 96.94 82 ASP A C 1
ATOM 634 O O . ASP A 1 82 ? 7.029 -5.066 3.305 1.00 96.94 82 ASP A O 1
ATOM 638 N N . TYR A 1 83 ? 4.955 -5.258 4.127 1.00 96.75 83 TYR A N 1
ATOM 639 C CA . TYR A 1 83 ? 4.337 -5.434 2.820 1.00 96.75 83 TYR A CA 1
ATOM 640 C C . TYR A 1 83 ? 4.352 -4.144 2.001 1.00 96.75 83 TYR A C 1
ATOM 642 O O . TYR A 1 83 ? 4.604 -4.195 0.796 1.00 96.75 83 TYR A O 1
ATOM 650 N N . PHE A 1 84 ? 4.116 -2.992 2.636 1.00 98.12 84 PHE A N 1
ATOM 651 C CA . PHE A 1 84 ? 4.244 -1.691 1.985 1.00 98.12 84 PHE A CA 1
ATOM 652 C C . PHE A 1 84 ? 5.675 -1.462 1.484 1.00 98.12 84 PHE A C 1
ATOM 654 O O . PHE A 1 84 ? 5.869 -1.097 0.319 1.00 98.12 84 PHE A O 1
ATOM 661 N N . ASP A 1 85 ? 6.676 -1.737 2.320 1.00 98.31 85 ASP A N 1
ATOM 662 C CA . ASP A 1 85 ? 8.088 -1.624 1.949 1.00 98.31 85 ASP A CA 1
ATOM 663 C C . ASP A 1 85 ? 8.431 -2.571 0.796 1.00 98.31 85 ASP A C 1
ATOM 665 O O . ASP A 1 85 ? 9.042 -2.161 -0.195 1.00 98.31 85 ASP A O 1
ATOM 669 N N . LEU A 1 86 ? 7.968 -3.822 0.860 1.00 98.00 86 LEU A N 1
ATOM 670 C CA . LEU A 1 86 ? 8.169 -4.798 -0.205 1.00 98.00 86 LEU A CA 1
ATOM 671 C C . LEU A 1 86 ? 7.603 -4.302 -1.541 1.00 98.00 86 LEU A C 1
ATOM 673 O O . LEU A 1 86 ? 8.325 -4.276 -2.541 1.00 98.00 86 LEU A O 1
ATOM 677 N N . ILE A 1 87 ? 6.324 -3.915 -1.592 1.00 97.62 87 ILE A N 1
ATOM 678 C CA . ILE A 1 87 ? 5.703 -3.538 -2.869 1.00 97.62 87 ILE A CA 1
ATOM 679 C C . ILE A 1 87 ? 6.236 -2.203 -3.388 1.00 97.62 87 ILE A C 1
ATOM 681 O O . ILE A 1 87 ? 6.428 -2.063 -4.592 1.00 97.62 87 ILE A O 1
ATOM 685 N N . SER A 1 88 ? 6.527 -1.243 -2.508 1.00 98.44 88 SER A N 1
ATOM 686 C CA . SER A 1 88 ? 7.008 0.077 -2.926 1.00 98.44 88 SER A CA 1
ATOM 687 C C . SER A 1 88 ? 8.445 0.053 -3.445 1.00 98.44 88 SER A C 1
ATOM 689 O O . SER A 1 88 ? 8.832 0.943 -4.200 1.00 98.44 88 SER A O 1
ATOM 691 N N . THR A 1 89 ? 9.225 -0.976 -3.096 1.00 98.31 89 THR A N 1
ATOM 692 C CA . THR A 1 89 ? 10.630 -1.110 -3.514 1.00 98.31 89 THR A CA 1
ATOM 693 C C . THR A 1 89 ? 10.858 -2.145 -4.610 1.00 98.31 89 THR A C 1
ATOM 695 O O . THR A 1 89 ? 11.825 -2.021 -5.360 1.00 98.31 89 THR A O 1
ATOM 698 N N . THR A 1 90 ? 9.995 -3.160 -4.726 1.00 98.31 90 THR A N 1
ATOM 699 C CA . THR A 1 90 ? 10.201 -4.286 -5.659 1.00 98.31 90 THR A CA 1
ATOM 700 C C . THR A 1 90 ? 9.172 -4.372 -6.780 1.00 98.31 90 THR A C 1
ATOM 702 O O . THR A 1 90 ? 9.416 -5.062 -7.770 1.00 98.31 90 THR A O 1
ATOM 705 N N . MET A 1 91 ? 8.044 -3.669 -6.654 1.00 98.12 91 MET A N 1
ATOM 706 C CA . MET A 1 91 ? 6.992 -3.640 -7.666 1.00 98.12 91 MET A CA 1
ATOM 707 C C . MET A 1 91 ? 6.884 -2.258 -8.316 1.00 98.12 91 MET A C 1
ATOM 709 O O . MET A 1 91 ? 7.301 -1.268 -7.719 1.00 98.12 91 MET A O 1
ATOM 713 N N . PRO A 1 92 ? 6.301 -2.170 -9.522 1.00 97.62 92 PRO A N 1
ATOM 714 C CA . PRO A 1 92 ? 6.059 -3.268 -10.467 1.00 97.62 92 PRO A CA 1
ATOM 715 C C . PRO A 1 92 ? 7.357 -3.974 -10.901 1.00 97.62 92 PRO A C 1
ATOM 717 O O . PRO A 1 92 ? 8.417 -3.362 -10.906 1.00 97.62 92 PRO A O 1
ATOM 720 N N . GLN A 1 93 ? 7.291 -5.258 -11.268 1.00 96.06 93 GLN A N 1
ATOM 721 C CA . GLN A 1 93 ? 8.483 -6.078 -11.560 1.00 96.06 93 GLN A CA 1
ATOM 722 C C . GLN A 1 93 ? 9.389 -5.490 -12.661 1.00 96.06 93 GLN A C 1
ATOM 724 O O . GLN A 1 93 ? 10.609 -5.639 -12.613 1.00 96.06 93 GLN A O 1
ATOM 729 N N . ASP A 1 94 ? 8.799 -4.856 -13.670 1.00 94.69 94 ASP A N 1
ATOM 730 C CA . ASP A 1 94 ? 9.503 -4.236 -14.797 1.00 94.69 94 ASP A CA 1
ATOM 731 C C . ASP A 1 94 ? 10.006 -2.817 -14.494 1.00 94.69 94 ASP A C 1
ATOM 733 O O . ASP A 1 94 ? 10.853 -2.286 -15.213 1.00 94.69 94 ASP A O 1
ATOM 737 N N . SER A 1 95 ? 9.485 -2.199 -13.435 1.00 96.81 95 SER A N 1
ATOM 738 C CA . SER A 1 95 ? 9.730 -0.805 -13.084 1.00 96.81 95 SER A CA 1
ATOM 739 C C . SER A 1 95 ? 9.620 -0.561 -11.568 1.00 96.81 95 SER A C 1
ATOM 741 O O . SER A 1 95 ? 8.757 0.211 -11.139 1.00 96.81 95 SER A O 1
ATOM 743 N N . PRO A 1 96 ? 10.476 -1.185 -10.730 1.00 98.06 96 PRO A N 1
ATOM 744 C CA . PRO A 1 96 ? 10.345 -1.105 -9.276 1.00 98.06 96 PRO A CA 1
ATOM 745 C C . PRO A 1 96 ? 10.350 0.334 -8.747 1.00 98.06 96 PRO A C 1
ATOM 747 O O . PRO A 1 96 ? 11.174 1.152 -9.164 1.00 98.06 96 PRO A O 1
ATOM 750 N N . GLY A 1 97 ? 9.427 0.653 -7.837 1.00 97.88 97 GLY A N 1
ATOM 751 C CA . GLY A 1 97 ? 9.328 1.981 -7.220 1.00 97.88 97 GLY A CA 1
ATOM 752 C C . GLY A 1 97 ? 8.784 3.082 -8.134 1.00 97.88 97 GLY A C 1
ATOM 753 O O . GLY A 1 97 ? 8.904 4.260 -7.811 1.00 97.88 97 GLY A O 1
ATOM 754 N N . SER A 1 98 ? 8.182 2.727 -9.272 1.00 97.94 98 SER A N 1
ATOM 755 C CA . SER A 1 98 ? 7.707 3.707 -10.260 1.00 97.94 98 SER A CA 1
ATOM 756 C C . SER A 1 98 ? 6.399 4.419 -9.900 1.00 97.94 98 SER A C 1
ATOM 758 O O . SER A 1 98 ? 6.106 5.468 -10.476 1.00 97.94 98 SER A O 1
ATOM 760 N N . LEU A 1 99 ? 5.600 3.885 -8.971 1.00 98.38 99 LEU A N 1
ATOM 761 C CA . LEU A 1 99 ? 4.362 4.529 -8.523 1.00 98.38 99 LEU A CA 1
ATOM 762 C C . LEU A 1 99 ? 4.624 5.536 -7.394 1.00 98.38 99 LEU A C 1
ATOM 764 O O . LEU A 1 99 ? 5.587 5.420 -6.641 1.00 98.38 99 LEU A O 1
ATOM 768 N N . SER A 1 100 ? 3.731 6.516 -7.240 1.00 98.56 100 SER A N 1
ATOM 769 C CA . SER A 1 100 ? 3.754 7.402 -6.074 1.00 98.56 100 SER A CA 1
ATOM 770 C C . SER A 1 100 ? 3.456 6.629 -4.785 1.00 98.56 100 SER A C 1
ATOM 772 O O . SER A 1 100 ? 2.721 5.640 -4.790 1.00 98.56 100 SER A O 1
ATOM 774 N N . THR A 1 101 ? 3.959 7.133 -3.658 1.00 98.44 101 THR A N 1
ATOM 775 C CA . THR A 1 101 ? 3.631 6.629 -2.314 1.00 98.44 101 THR A CA 1
ATOM 776 C C . THR A 1 101 ? 2.120 6.513 -2.105 1.00 98.44 101 THR A C 1
ATOM 778 O O . THR A 1 101 ? 1.645 5.488 -1.630 1.00 98.44 101 THR A O 1
ATOM 781 N N . GLU A 1 102 ? 1.351 7.521 -2.527 1.00 98.50 102 GLU A N 1
ATOM 782 C CA . GLU A 1 102 ? -0.114 7.518 -2.442 1.00 98.50 102 GLU A CA 1
ATOM 783 C C . GLU A 1 102 ? -0.744 6.358 -3.226 1.00 98.50 102 GLU A C 1
ATOM 785 O O . GLU A 1 102 ? -1.653 5.695 -2.734 1.00 98.50 102 GLU A O 1
ATOM 790 N N . ASN A 1 103 ? -0.233 6.050 -4.421 1.00 98.62 103 ASN A N 1
ATOM 791 C CA . ASN A 1 103 ? -0.728 4.920 -5.201 1.00 98.62 103 ASN A CA 1
ATOM 792 C C . ASN A 1 103 ? -0.440 3.578 -4.520 1.00 98.62 103 ASN A C 1
ATOM 794 O O . ASN A 1 103 ? -1.300 2.697 -4.561 1.00 98.62 103 ASN A O 1
ATOM 798 N N . TYR A 1 104 ? 0.716 3.420 -3.866 1.00 98.62 104 TYR A N 1
ATOM 799 C CA . TYR A 1 104 ? 0.994 2.223 -3.067 1.00 98.62 104 TYR A CA 1
ATOM 800 C C . TYR A 1 104 ? 0.084 2.123 -1.843 1.00 98.62 104 TYR A C 1
ATOM 802 O O . TYR A 1 104 ? -0.471 1.055 -1.600 1.00 98.62 104 TYR A O 1
ATOM 810 N N . LEU A 1 105 ? -0.132 3.224 -1.117 1.00 98.38 105 LEU A N 1
ATOM 811 C CA . LEU A 1 105 ? -1.054 3.256 0.024 1.00 98.38 105 LEU A CA 1
ATOM 812 C C . LEU A 1 105 ? -2.480 2.891 -0.398 1.00 98.38 105 LEU A C 1
ATOM 814 O O . LEU A 1 105 ? -3.096 2.026 0.214 1.00 98.38 105 LEU A O 1
ATOM 818 N N . ASN A 1 106 ? -2.967 3.452 -1.506 1.00 98.69 106 ASN A N 1
ATOM 819 C CA . ASN A 1 106 ? -4.273 3.095 -2.052 1.00 98.69 106 ASN A CA 1
ATOM 820 C C . ASN A 1 106 ? -4.342 1.598 -2.404 1.00 98.69 106 ASN A C 1
ATOM 822 O O . ASN A 1 106 ? -5.327 0.931 -2.083 1.00 98.69 106 ASN A O 1
ATOM 826 N N . VAL A 1 107 ? -3.295 1.030 -3.020 1.00 98.50 107 VAL A N 1
ATOM 827 C CA . VAL A 1 107 ? -3.222 -0.423 -3.266 1.00 98.50 107 VAL A CA 1
ATOM 828 C C . VAL A 1 107 ? -3.273 -1.208 -1.952 1.00 98.50 107 VAL A C 1
ATOM 830 O O . VAL A 1 107 ? -4.024 -2.180 -1.886 1.00 98.50 107 VAL A O 1
ATOM 833 N N . MET A 1 108 ? -2.576 -0.778 -0.897 1.00 97.88 108 MET A N 1
ATOM 834 C CA . MET A 1 108 ? -2.677 -1.399 0.431 1.00 97.88 108 MET A CA 1
ATOM 835 C C . MET A 1 108 ? -4.111 -1.366 0.974 1.00 97.88 108 MET A C 1
ATOM 837 O O . MET A 1 108 ? -4.608 -2.405 1.411 1.00 97.88 108 MET A O 1
ATOM 841 N N . SER A 1 109 ? -4.822 -0.239 0.860 1.00 97.75 109 SER A N 1
ATOM 842 C CA . SER A 1 109 ? -6.244 -0.124 1.230 1.00 97.75 109 SER A CA 1
ATOM 843 C C . SER A 1 109 ? -7.123 -1.103 0.447 1.00 97.75 109 SER A C 1
ATOM 845 O O . SER A 1 109 ? -8.001 -1.764 1.005 1.00 97.75 109 SER A O 1
ATOM 847 N N . TYR A 1 110 ? -6.858 -1.274 -0.851 1.00 98.06 110 TYR A N 1
ATOM 848 C CA . TYR A 1 110 ? -7.551 -2.286 -1.646 1.00 98.06 110 TYR A CA 1
ATOM 849 C C . TYR A 1 110 ? -7.269 -3.707 -1.140 1.00 98.06 110 TYR A C 1
ATOM 851 O O . TYR A 1 110 ? -8.202 -4.500 -0.994 1.00 98.06 110 TYR A O 1
ATOM 859 N N . LEU A 1 111 ? -6.016 -4.038 -0.823 1.00 96.81 111 LEU A N 1
ATOM 860 C CA . LEU A 1 111 ? -5.671 -5.349 -0.273 1.00 96.81 111 LEU A CA 1
ATOM 861 C C . LEU A 1 111 ? -6.324 -5.583 1.100 1.00 96.81 111 LEU A C 1
ATOM 863 O O . LEU A 1 111 ? -6.851 -6.671 1.338 1.00 96.81 111 LEU A O 1
ATOM 867 N N . LEU A 1 112 ? -6.383 -4.571 1.967 1.00 95.81 112 LEU A N 1
ATOM 868 C CA . LEU A 1 112 ? -7.120 -4.620 3.235 1.00 95.81 112 LEU A CA 1
ATOM 869 C C . LEU A 1 112 ? -8.612 -4.915 3.007 1.00 95.81 112 LEU A C 1
ATOM 871 O O . LEU A 1 112 ? -9.146 -5.863 3.592 1.00 95.81 112 LEU A O 1
ATOM 875 N N . SER A 1 113 ? -9.265 -4.221 2.068 1.00 95.12 113 SER A N 1
ATOM 876 C CA . SER A 1 113 ? -10.666 -4.513 1.716 1.00 95.12 113 SER A CA 1
ATOM 877 C C . SER A 1 113 ? -10.861 -5.935 1.156 1.00 95.12 113 SER A C 1
ATOM 879 O O . SER A 1 113 ? -11.819 -6.618 1.513 1.00 95.12 113 SER A O 1
ATOM 881 N N . LEU A 1 114 ? -9.922 -6.458 0.350 1.00 95.31 114 LEU A N 1
ATOM 882 C CA . LEU A 1 114 ? -9.955 -7.849 -0.141 1.00 95.31 114 LEU A CA 1
ATOM 883 C C . LEU A 1 114 ? -9.832 -8.877 0.983 1.00 95.31 114 LEU A C 1
ATOM 885 O O . LEU A 1 114 ? -10.358 -9.990 0.875 1.00 95.31 114 LEU A O 1
ATOM 889 N N . ASN A 1 115 ? -9.115 -8.511 2.042 1.00 94.12 115 ASN A N 1
ATOM 890 C CA . ASN A 1 115 ? -9.001 -9.299 3.256 1.00 94.12 115 ASN A CA 1
ATOM 891 C C . ASN A 1 115 ? -10.265 -9.179 4.120 1.00 94.12 115 ASN A C 1
ATOM 893 O O . ASN A 1 115 ? -10.466 -10.012 5.000 1.00 94.12 115 ASN A O 1
ATOM 897 N N . GLY A 1 116 ? -11.154 -8.224 3.840 1.00 91.75 116 GLY A N 1
ATOM 898 C CA . GLY A 1 116 ? -12.381 -7.968 4.589 1.00 91.75 116 GLY A CA 1
ATOM 899 C C . GLY A 1 116 ? -12.116 -7.237 5.899 1.00 91.75 116 GLY A C 1
ATOM 900 O O . GLY A 1 116 ? -12.753 -7.571 6.899 1.00 91.75 116 GLY A O 1
ATOM 901 N N . PHE A 1 117 ? -11.115 -6.355 5.919 1.00 91.75 117 PHE A N 1
ATOM 902 C CA . PHE A 1 117 ? -11.057 -5.278 6.902 1.00 91.75 117 PHE A CA 1
ATOM 903 C C . PHE A 1 117 ? -12.072 -4.205 6.481 1.00 91.75 117 PHE A C 1
ATOM 905 O O . PHE A 1 117 ? -12.174 -3.939 5.281 1.00 91.75 117 PHE A O 1
ATOM 912 N N . PRO A 1 118 ? -12.835 -3.634 7.418 1.00 91.31 118 PRO A N 1
ATOM 913 C CA . PRO A 1 118 ? -13.822 -2.606 7.112 1.00 91.31 118 PRO A CA 1
ATOM 914 C C . PRO A 1 118 ? -13.148 -1.248 6.916 1.00 91.31 118 PRO A C 1
ATOM 916 O O . PRO A 1 118 ? -12.187 -0.913 7.617 1.00 91.31 118 PRO A O 1
ATOM 919 N N . SER A 1 119 ? -13.668 -0.470 5.970 1.00 92.31 119 SER A N 1
ATOM 920 C CA . SER A 1 119 ? -13.288 0.935 5.819 1.00 92.31 119 SER A CA 1
ATOM 921 C C . SER A 1 119 ? -13.884 1.798 6.931 1.00 92.31 119 SER A C 1
ATOM 923 O O . SER A 1 119 ? -14.819 1.382 7.617 1.00 92.31 119 SER A O 1
ATOM 925 N N . GLU A 1 120 ? -13.378 3.023 7.069 1.00 88.88 120 GLU A N 1
ATOM 926 C CA . GLU A 1 120 ? -13.890 4.042 8.000 1.00 88.88 120 GLU A CA 1
ATOM 927 C C . GLU A 1 120 ? -15.409 4.200 7.876 1.00 88.88 120 GLU A C 1
ATOM 929 O O . GLU A 1 120 ? -16.132 4.085 8.862 1.00 88.88 120 GLU A O 1
ATOM 934 N N . ASP A 1 121 ? -15.898 4.335 6.643 1.00 84.25 121 ASP A N 1
ATOM 935 C CA . ASP A 1 121 ? -17.318 4.561 6.353 1.00 84.25 121 ASP A CA 1
ATOM 936 C C . ASP A 1 121 ? -18.195 3.295 6.456 1.00 84.25 121 ASP A C 1
ATOM 938 O O . ASP A 1 121 ? -19.415 3.378 6.332 1.00 84.25 121 ASP A O 1
ATOM 942 N N . GLU A 1 122 ? -17.593 2.116 6.659 1.00 69.88 122 GLU A N 1
ATOM 943 C CA . GLU A 1 122 ? -18.301 0.837 6.866 1.00 69.88 122 GLU A CA 1
ATOM 944 C C . GLU A 1 122 ? -18.268 0.374 8.334 1.00 69.88 122 GLU A C 1
ATOM 946 O O . GLU A 1 122 ? -18.974 -0.565 8.702 1.00 69.88 122 GLU A O 1
ATOM 951 N N . GLY A 1 123 ? -17.417 0.988 9.162 1.00 58.62 123 GLY A N 1
ATOM 952 C CA . GLY A 1 123 ? -17.152 0.593 10.546 1.00 58.62 123 GLY A CA 1
ATOM 953 C C . GLY A 1 123 ? -17.881 1.414 11.613 1.00 58.62 123 GLY A C 1
ATOM 954 O O . GLY A 1 123 ? -17.549 1.254 12.787 1.00 58.62 123 GLY A O 1
ATOM 955 N N . ASN A 1 124 ? -18.823 2.275 11.220 1.00 46.59 124 ASN A N 1
ATOM 956 C CA . ASN A 1 124 ? -19.656 3.123 12.084 1.00 46.59 124 ASN A CA 1
ATOM 957 C C . ASN A 1 124 ? -21.147 2.880 11.815 1.00 46.59 124 ASN A C 1
ATOM 959 O O . ASN A 1 124 ? -21.960 3.167 12.721 1.00 46.59 124 ASN A O 1
#

Secondary structure (DSSP, 8-state):
------------------------------PPP--TTTTSS-HHHHHHHHHHHHHHGGGT--GGGGTTTTTT-SSHHHHHHHHHHHHHHH-STTSTT-S-HHHHHHHHHHHHHHHTPPPGGG--

Nearest PDB structures (foldseek):
  2xts-assembly1_B  TM=5.492E-01  e=4.082E-02  Paracoccus pantotrophus